Protein AF-A0A7W7Q8L4-F1 (afdb_monomer)

Sequence (111 aa):
MSELVVQERRLPGIGWRYDTRVGDDSEQLLVIVAEDRGPRHIMVFDGQSEEPSTSVRLSTGHAAGIAALLTGARLAVVPAVVDERPDEPPPAGIPVDTVDAGEQSVAGSRP

Solvent-accessible surface area (backbone atoms only — not comparable to full-atom values): 7281 Å² total; per-residue (Å²): 135,86,83,83,65,72,50,76,43,82,41,90,99,50,29,38,35,37,40,31,66,44,74,95,59,79,43,31,39,41,36,38,38,42,35,78,87,54,45,36,36,43,33,34,24,48,75,86,51,97,58,60,80,41,77,48,81,29,49,60,67,56,48,50,52,51,53,38,46,77,73,66,50,85,70,88,78,71,75,82,75,79,67,91,56,99,80,69,80,78,85,87,76,85,86,81,83,85,78,82,87,74,87,76,87,80,8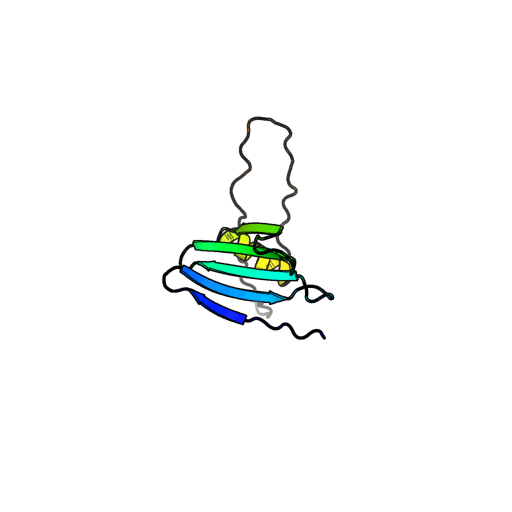8,85,85,83,133

pLDDT: mean 74.49, std 19.78, range [35.38, 97.38]

Mean predicted aligned error: 14.1 Å

Organism: NCBI:txid1768010

Structure (mmCIF, N/CA/C/O backbone):
data_AF-A0A7W7Q8L4-F1
#
_entry.id   AF-A0A7W7Q8L4-F1
#
loop_
_atom_site.group_PDB
_atom_site.id
_atom_site.type_symbol
_atom_site.label_atom_id
_atom_site.label_alt_id
_atom_site.label_comp_id
_atom_site.label_asym_id
_atom_site.label_entity_id
_atom_site.label_seq_id
_atom_site.pdbx_PDB_ins_code
_atom_site.Cartn_x
_atom_site.Cartn_y
_atom_site.Cartn_z
_atom_site.occupancy
_atom_site.B_iso_or_equiv
_atom_site.auth_seq_id
_atom_site.auth_comp_id
_atom_site.auth_asym_id
_atom_site.auth_atom_id
_atom_site.pdbx_PDB_model_num
ATOM 1 N N . MET A 1 1 ? 11.675 -18.840 8.377 1.00 48.06 1 MET A N 1
ATOM 2 C CA . MET A 1 1 ? 10.473 -18.426 7.630 1.00 48.06 1 MET A CA 1
ATOM 3 C C . MET A 1 1 ? 9.751 -17.476 8.558 1.00 48.06 1 MET A C 1
ATOM 5 O O . MET A 1 1 ? 9.240 -17.931 9.571 1.00 48.06 1 MET A O 1
ATOM 9 N N . SER A 1 2 ? 9.885 -16.175 8.334 1.00 60.00 2 SER A N 1
ATOM 10 C CA . SER A 1 2 ? 9.271 -15.170 9.202 1.00 60.00 2 SER A CA 1
ATOM 11 C C . SER A 1 2 ? 7.797 -15.085 8.823 1.00 60.00 2 SER A C 1
ATOM 13 O O . SER A 1 2 ? 7.480 -14.853 7.658 1.00 60.00 2 SER A O 1
ATOM 15 N N . GLU A 1 3 ? 6.903 -15.364 9.765 1.00 69.62 3 GLU A N 1
ATOM 16 C CA . GLU A 1 3 ? 5.465 -15.238 9.542 1.00 69.62 3 GLU A CA 1
ATOM 17 C C . GLU A 1 3 ? 5.105 -13.749 9.484 1.00 69.62 3 GLU A C 1
ATOM 19 O O . GLU A 1 3 ? 5.386 -12.996 10.417 1.00 69.62 3 GLU A O 1
ATOM 24 N N . LEU A 1 4 ? 4.531 -13.308 8.363 1.00 80.00 4 LEU A N 1
ATOM 25 C CA . LEU A 1 4 ? 4.074 -11.932 8.194 1.00 80.00 4 LEU A CA 1
ATOM 26 C C . LEU A 1 4 ? 2.665 -11.802 8.774 1.00 80.00 4 LEU A C 1
ATOM 28 O O . LEU A 1 4 ? 1.730 -12.427 8.277 1.00 80.00 4 LEU A O 1
ATOM 32 N N . VAL A 1 5 ? 2.505 -10.953 9.787 1.00 87.00 5 VAL A N 1
ATOM 33 C CA . VAL A 1 5 ? 1.193 -10.643 10.365 1.00 87.00 5 VAL A CA 1
ATOM 34 C C . VAL A 1 5 ? 0.706 -9.307 9.823 1.00 87.00 5 VAL A C 1
ATOM 36 O O . VAL A 1 5 ? 1.288 -8.264 10.117 1.00 87.00 5 VAL A O 1
ATOM 39 N N . VAL A 1 6 ? -0.398 -9.344 9.077 1.00 92.94 6 VAL A N 1
ATOM 40 C CA . VAL A 1 6 ? -1.065 -8.154 8.536 1.00 92.94 6 VAL A CA 1
ATOM 41 C C . VAL A 1 6 ? -2.393 -7.953 9.253 1.00 92.94 6 VAL A C 1
ATOM 43 O O . VAL A 1 6 ? -3.233 -8.851 9.285 1.00 92.94 6 VAL A O 1
ATOM 46 N N . GLN A 1 7 ? -2.598 -6.765 9.816 1.00 94.62 7 GLN A N 1
ATOM 47 C CA . GLN A 1 7 ? -3.891 -6.350 10.348 1.00 94.62 7 GLN A C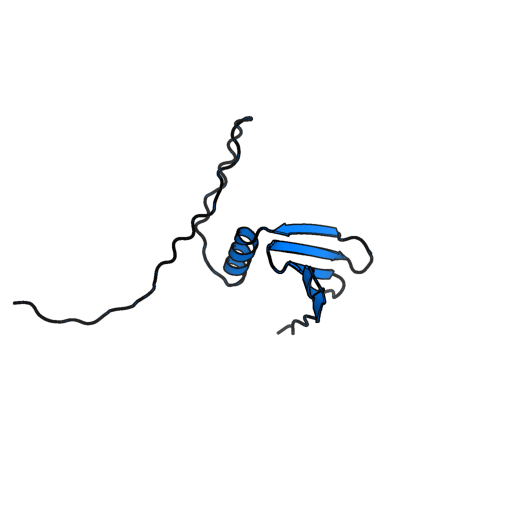A 1
ATOM 48 C C . GLN A 1 7 ? -4.647 -5.561 9.285 1.00 94.62 7 GLN A C 1
ATOM 50 O O . GLN A 1 7 ? -4.170 -4.536 8.806 1.00 94.62 7 GLN A O 1
ATOM 55 N N . GLU A 1 8 ? -5.838 -6.028 8.933 1.00 96.69 8 GLU A N 1
ATOM 56 C CA . GLU A 1 8 ? -6.705 -5.395 7.944 1.00 96.69 8 GLU A CA 1
ATOM 57 C C . GLU A 1 8 ? -7.876 -4.673 8.624 1.00 96.69 8 GLU A C 1
ATOM 59 O O . GLU A 1 8 ? -8.482 -5.172 9.576 1.00 96.69 8 GLU A O 1
ATOM 64 N N . ARG A 1 9 ? -8.224 -3.486 8.118 1.00 97.38 9 ARG A N 1
ATOM 65 C CA . ARG A 1 9 ? -9.373 -2.707 8.582 1.00 97.38 9 ARG A CA 1
ATOM 66 C C . ARG A 1 9 ? -10.060 -1.985 7.431 1.00 97.38 9 ARG A C 1
ATOM 68 O O . ARG A 1 9 ? -9.430 -1.242 6.681 1.00 97.38 9 ARG A O 1
ATOM 75 N N . ARG A 1 10 ? -11.387 -2.098 7.354 1.00 96.56 10 ARG A N 1
ATOM 76 C CA . ARG A 1 10 ? -12.198 -1.258 6.465 1.00 96.56 10 ARG A CA 1
ATOM 77 C C . ARG A 1 10 ? -12.271 0.174 7.003 1.00 96.56 10 ARG A C 1
ATOM 79 O O . ARG A 1 10 ? -12.621 0.381 8.162 1.00 96.56 10 ARG A O 1
ATOM 86 N N . LEU A 1 11 ? -12.002 1.159 6.150 1.00 95.06 11 LEU A N 1
ATOM 87 C CA . LEU A 1 11 ? -12.229 2.582 6.402 1.00 95.06 11 LEU A CA 1
ATOM 88 C C . LEU A 1 11 ? -13.481 3.037 5.627 1.00 95.06 11 LEU A C 1
ATOM 90 O O . LEU A 1 11 ? -13.408 3.180 4.401 1.00 95.06 11 LEU A O 1
ATOM 94 N N . PRO A 1 12 ? -14.637 3.231 6.293 1.00 92.06 12 PRO A N 1
ATOM 95 C CA . PRO A 1 12 ? -15.888 3.585 5.624 1.00 92.06 12 PRO A CA 1
ATOM 96 C C . PRO A 1 12 ? -15.754 4.843 4.760 1.00 92.06 12 PRO A C 1
ATOM 98 O O . PRO A 1 12 ? -15.288 5.877 5.228 1.00 92.06 12 PRO A O 1
ATOM 101 N N . GLY A 1 13 ? -16.158 4.743 3.491 1.00 90.94 13 GLY A N 1
ATOM 102 C CA . GLY A 1 13 ? -16.103 5.852 2.531 1.00 90.94 13 GLY A CA 1
ATOM 103 C C . GLY A 1 13 ? -14.710 6.188 1.988 1.00 90.94 13 GLY A C 1
ATOM 104 O O . GLY A 1 13 ? -14.610 7.064 1.135 1.00 90.94 13 GLY A O 1
ATOM 105 N N . ILE A 1 14 ? -13.656 5.503 2.446 1.00 92.06 14 ILE A N 1
ATOM 106 C CA . ILE A 1 14 ? -12.275 5.730 2.000 1.00 92.06 14 ILE A CA 1
ATOM 107 C C . ILE A 1 14 ? -11.763 4.504 1.253 1.00 92.06 14 ILE A C 1
ATOM 109 O O . ILE A 1 14 ? -11.393 4.600 0.087 1.00 92.06 14 ILE A O 1
ATOM 113 N N . GLY A 1 15 ? -11.720 3.349 1.915 1.00 94.00 15 GLY A N 1
ATOM 114 C CA . GLY A 1 15 ? -10.963 2.213 1.403 1.00 94.00 15 GLY A CA 1
ATOM 115 C C . GLY A 1 15 ? -10.615 1.180 2.463 1.00 94.00 15 GLY A C 1
ATOM 116 O O . GLY A 1 15 ? -11.353 0.986 3.432 1.00 94.00 15 GLY A O 1
ATOM 117 N N . TRP A 1 16 ? -9.474 0.535 2.290 1.00 96.50 16 TRP A N 1
ATOM 118 C CA . TRP A 1 16 ? -8.920 -0.435 3.229 1.00 96.50 16 TRP A CA 1
ATOM 119 C C . TRP A 1 16 ? -7.615 0.074 3.817 1.00 96.50 16 TRP A C 1
ATOM 121 O O . TRP A 1 16 ? -6.855 0.761 3.138 1.00 96.50 16 TRP A O 1
ATOM 131 N N . ARG A 1 17 ? -7.360 -0.273 5.075 1.00 96.69 17 ARG A N 1
ATOM 132 C CA . ARG A 1 17 ? -6.100 -0.038 5.770 1.00 96.69 17 ARG A CA 1
ATOM 133 C C . ARG A 1 17 ? -5.473 -1.376 6.126 1.00 96.69 17 ARG A C 1
ATOM 135 O O . ARG A 1 17 ? -6.153 -2.237 6.677 1.00 96.69 17 ARG A O 1
ATOM 142 N N . TYR A 1 18 ? -4.185 -1.496 5.851 1.00 95.69 18 TYR A N 1
ATOM 143 C CA . TYR A 1 18 ? -3.367 -2.645 6.199 1.00 95.69 18 TYR A CA 1
ATOM 144 C C . TYR A 1 18 ? -2.191 -2.163 7.031 1.00 95.69 18 TYR A C 1
ATOM 146 O O . TYR A 1 18 ? -1.482 -1.249 6.614 1.00 95.69 18 TYR A O 1
ATOM 154 N N . ASP A 1 19 ? -1.995 -2.777 8.187 1.00 94.19 19 ASP A N 1
ATOM 155 C CA . ASP A 1 19 ? -0.908 -2.480 9.106 1.00 94.19 19 ASP A CA 1
ATOM 156 C C . ASP A 1 19 ? -0.035 -3.734 9.238 1.00 94.19 19 ASP A C 1
ATOM 158 O O . ASP A 1 19 ? -0.540 -4.819 9.537 1.00 94.19 19 ASP A O 1
ATOM 162 N N . THR A 1 20 ? 1.271 -3.610 9.012 1.00 92.31 20 THR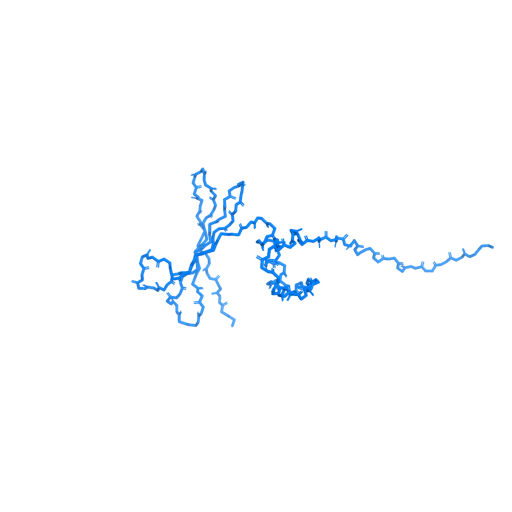 A N 1
ATOM 163 C CA . THR A 1 20 ? 2.218 -4.718 9.185 1.00 92.31 20 THR A CA 1
ATOM 164 C C . THR A 1 20 ? 3.541 -4.226 9.733 1.00 92.31 20 THR A C 1
ATOM 166 O O . THR A 1 20 ? 4.014 -3.148 9.377 1.00 92.31 20 THR A O 1
ATOM 169 N N . ARG A 1 21 ? 4.170 -5.034 10.584 1.00 90.69 21 ARG A N 1
ATOM 170 C CA . ARG A 1 21 ? 5.545 -4.775 11.014 1.00 90.69 21 ARG A CA 1
ATOM 171 C C . ARG A 1 21 ? 6.520 -5.305 9.973 1.00 90.69 21 ARG A C 1
ATOM 173 O O . ARG A 1 21 ? 6.270 -6.357 9.384 1.00 90.69 21 ARG A O 1
ATOM 180 N N . VAL A 1 22 ? 7.590 -4.560 9.728 1.00 84.94 22 VAL A N 1
ATOM 181 C CA . VAL A 1 22 ? 8.634 -4.900 8.753 1.00 84.94 22 VAL A CA 1
ATOM 182 C C . VAL A 1 22 ? 10.015 -4.774 9.390 1.00 84.94 22 VAL A C 1
ATOM 184 O O . VAL A 1 22 ? 10.203 -3.977 10.301 1.00 84.94 22 VAL A O 1
ATOM 187 N N . GLY A 1 23 ? 10.977 -5.553 8.893 1.00 76.25 23 GLY A N 1
ATOM 188 C CA . GLY A 1 23 ? 12.327 -5.624 9.457 1.00 76.25 23 GLY A CA 1
ATOM 189 C C . GLY A 1 23 ? 12.463 -6.642 10.592 1.00 76.25 23 GLY A C 1
ATOM 190 O O . GLY A 1 23 ? 11.472 -7.154 11.112 1.00 76.25 23 GLY A O 1
ATOM 191 N N . ASP A 1 24 ? 13.714 -6.963 10.927 1.00 71.94 24 ASP A N 1
ATOM 192 C CA . ASP A 1 24 ? 14.045 -7.910 12.000 1.00 71.94 24 ASP A CA 1
ATOM 193 C C . ASP A 1 24 ? 13.794 -7.303 13.394 1.00 71.94 24 ASP A C 1
ATOM 195 O O . ASP A 1 24 ? 13.404 -8.019 14.316 1.00 71.94 24 ASP A O 1
ATOM 199 N N . ASP A 1 25 ? 13.930 -5.977 13.523 1.00 66.75 25 ASP A N 1
ATOM 200 C CA . ASP A 1 25 ? 13.472 -5.211 14.682 1.00 66.75 25 ASP A CA 1
ATOM 201 C C . ASP A 1 25 ? 12.028 -4.751 14.437 1.00 66.75 25 ASP A C 1
ATOM 203 O O . ASP A 1 25 ? 11.752 -3.957 13.537 1.00 66.75 25 ASP A O 1
ATOM 207 N N . SER A 1 26 ? 11.092 -5.236 15.256 1.00 66.38 26 SER A N 1
ATOM 208 C CA . SER A 1 26 ? 9.632 -5.040 15.161 1.00 66.38 26 SER A CA 1
ATOM 209 C C . SER A 1 26 ? 9.128 -3.593 15.326 1.00 66.38 26 SER A C 1
ATOM 211 O O . SER A 1 26 ? 7.937 -3.369 15.563 1.00 66.38 26 SER A O 1
ATOM 213 N N . GLU A 1 27 ? 10.022 -2.618 15.230 1.00 81.12 27 GLU A N 1
ATOM 214 C CA . GLU A 1 27 ? 9.769 -1.203 15.475 1.00 81.12 27 GLU A CA 1
ATOM 215 C C . GLU A 1 27 ? 9.254 -0.476 14.231 1.00 81.12 27 GLU A C 1
ATOM 217 O O . GLU A 1 27 ? 8.606 0.556 14.368 1.00 81.12 27 GLU A O 1
ATOM 222 N N . GLN A 1 28 ? 9.496 -0.981 13.016 1.00 87.94 28 GLN A N 1
ATOM 223 C CA . GLN A 1 28 ? 8.983 -0.326 11.810 1.00 87.94 28 GLN A CA 1
ATOM 224 C C . GLN A 1 28 ? 7.574 -0.814 11.483 1.00 87.94 28 GLN A C 1
ATOM 226 O O . GLN A 1 28 ? 7.342 -2.003 11.245 1.00 87.94 28 GLN A O 1
ATOM 231 N N . LEU A 1 29 ? 6.629 0.122 11.433 1.00 90.75 29 LEU A N 1
ATOM 232 C CA . LEU A 1 29 ? 5.246 -0.129 11.051 1.00 90.75 29 LEU A CA 1
ATOM 233 C C . LEU A 1 29 ? 4.998 0.403 9.637 1.00 90.75 29 LEU A C 1
ATOM 235 O O . LEU A 1 29 ? 5.050 1.606 9.383 1.00 90.75 29 LEU A O 1
ATOM 239 N N . LEU A 1 30 ? 4.682 -0.505 8.721 1.00 92.31 30 LEU A N 1
ATOM 240 C CA . LEU A 1 30 ? 4.212 -0.191 7.381 1.00 92.31 30 LEU A CA 1
ATOM 241 C C . LEU A 1 30 ? 2.684 -0.112 7.391 1.00 92.31 30 LEU A C 1
ATOM 243 O O . LEU A 1 30 ? 2.003 -1.085 7.719 1.00 92.31 30 LEU A O 1
ATOM 247 N N . VAL A 1 31 ? 2.157 1.039 6.987 1.00 94.00 31 VAL A N 1
ATOM 248 C CA . VAL A 1 31 ? 0.723 1.294 6.847 1.00 94.00 31 VAL A CA 1
ATOM 249 C C . VAL A 1 31 ? 0.400 1.536 5.381 1.00 94.00 31 VAL A C 1
ATOM 251 O O . VAL A 1 31 ? 0.957 2.431 4.747 1.00 94.00 31 VAL A O 1
ATOM 254 N N . ILE A 1 32 ? -0.541 0.769 4.842 1.00 94.06 32 ILE A N 1
ATOM 255 C CA . ILE A 1 32 ? -1.037 0.930 3.475 1.00 94.06 32 ILE A CA 1
ATOM 256 C C . ILE A 1 32 ? -2.515 1.291 3.531 1.00 94.06 32 ILE A C 1
ATOM 258 O O . ILE A 1 32 ? -3.317 0.540 4.079 1.00 94.06 32 ILE A O 1
ATOM 262 N N . VAL A 1 33 ? -2.890 2.414 2.921 1.00 95.38 33 VAL A N 1
ATOM 263 C CA . VAL A 1 33 ? -4.290 2.797 2.706 1.00 95.38 33 VAL A CA 1
ATOM 264 C C . VAL A 1 33 ? -4.617 2.675 1.224 1.00 95.38 33 VAL A C 1
ATOM 266 O O . VAL A 1 33 ? -4.092 3.421 0.401 1.00 95.38 33 VAL A O 1
ATOM 269 N N . ALA A 1 34 ? -5.485 1.732 0.873 1.00 93.06 34 ALA A N 1
ATOM 270 C CA . ALA A 1 34 ? -5.966 1.527 -0.487 1.00 93.06 34 ALA A CA 1
ATOM 271 C C . ALA A 1 34 ? -7.355 2.150 -0.645 1.00 93.06 34 ALA A C 1
ATOM 273 O O . ALA A 1 34 ? -8.331 1.585 -0.154 1.00 93.06 34 ALA A O 1
ATOM 274 N N . GLU A 1 35 ? -7.445 3.305 -1.311 1.00 92.38 35 GLU A N 1
ATOM 275 C CA . GLU A 1 35 ? -8.726 3.973 -1.560 1.00 92.38 35 GLU A CA 1
ATOM 276 C C . GLU A 1 35 ? -9.593 3.177 -2.559 1.00 92.38 35 GLU A C 1
ATOM 278 O O . GLU A 1 35 ? -9.084 2.664 -3.558 1.00 92.38 35 GLU A O 1
ATOM 283 N N . ASP A 1 36 ? -10.913 3.123 -2.342 1.00 87.00 36 ASP A N 1
ATOM 284 C CA . ASP A 1 36 ? -11.850 2.303 -3.139 1.00 87.00 36 ASP A CA 1
ATOM 285 C C . ASP A 1 36 ? -11.847 2.651 -4.637 1.00 87.00 36 ASP A C 1
ATOM 287 O O . ASP A 1 36 ? -12.111 1.804 -5.492 1.00 87.00 36 ASP A O 1
ATOM 291 N N . ARG A 1 37 ? -11.589 3.919 -4.969 1.00 81.69 37 ARG A N 1
ATOM 292 C CA . ARG A 1 37 ? -11.607 4.433 -6.346 1.00 81.69 37 ARG A CA 1
ATOM 293 C C . ARG A 1 37 ? -10.423 5.342 -6.624 1.00 81.69 37 ARG A C 1
ATOM 295 O O . ARG A 1 37 ? -10.589 6.418 -7.196 1.00 81.69 37 ARG A O 1
ATOM 302 N N . G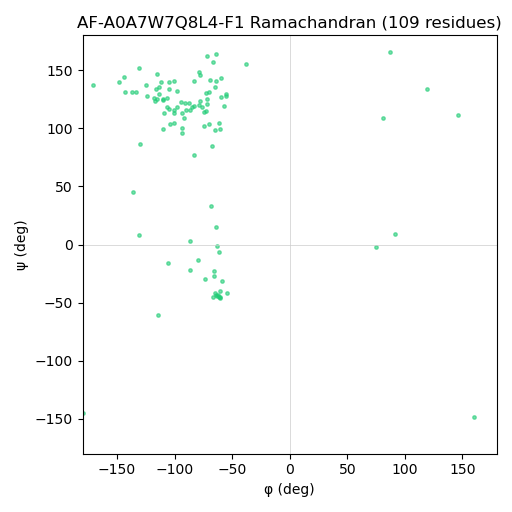LY A 1 38 ? -9.226 4.935 -6.214 1.00 84.94 38 GLY A N 1
ATOM 303 C CA . GLY A 1 38 ? -8.104 5.832 -6.407 1.00 84.94 38 GLY A CA 1
ATOM 304 C C . GLY A 1 38 ? -6.742 5.344 -5.930 1.00 84.94 38 GLY A C 1
ATOM 305 O O . GLY A 1 38 ? -6.375 4.178 -6.125 1.00 84.94 38 GLY A O 1
ATOM 306 N N . PRO A 1 39 ? -5.931 6.279 -5.423 1.00 87.44 39 PRO A N 1
ATOM 307 C CA . PRO A 1 39 ? -4.541 6.029 -5.111 1.00 87.44 39 PRO A CA 1
ATOM 308 C C . PRO A 1 39 ? -4.375 5.139 -3.882 1.00 87.44 39 PRO A C 1
ATOM 310 O O . PRO A 1 39 ? -5.277 4.957 -3.065 1.00 87.44 39 PRO A O 1
ATOM 313 N N . ARG A 1 40 ? -3.176 4.577 -3.766 1.00 90.94 40 ARG A N 1
ATOM 314 C CA . ARG A 1 40 ? -2.726 3.863 -2.575 1.00 90.94 40 ARG A CA 1
ATOM 315 C C . ARG A 1 40 ? -1.752 4.768 -1.845 1.00 90.94 40 ARG A C 1
ATOM 317 O O . ARG A 1 40 ? -0.878 5.352 -2.477 1.00 90.94 40 ARG A O 1
ATOM 324 N N . HIS A 1 41 ? -1.896 4.899 -0.540 1.00 93.69 41 HIS A N 1
ATOM 325 C CA . HIS A 1 41 ? -0.965 5.654 0.287 1.00 93.69 41 HIS A CA 1
ATOM 326 C C . HIS A 1 41 ? -0.148 4.652 1.073 1.00 93.69 41 HIS A C 1
ATOM 328 O O . HIS A 1 41 ? -0.714 3.783 1.732 1.00 93.69 41 HIS A O 1
ATOM 334 N N . ILE A 1 42 ? 1.167 4.757 0.970 1.00 92.75 42 ILE A N 1
ATOM 335 C CA . ILE A 1 42 ? 2.108 3.954 1.737 1.00 92.75 42 ILE A CA 1
ATOM 336 C C . ILE A 1 42 ? 2.766 4.887 2.734 1.00 92.75 42 ILE A C 1
ATOM 338 O O . ILE A 1 42 ? 3.332 5.903 2.342 1.00 92.75 42 ILE A O 1
ATOM 342 N N . MET A 1 43 ? 2.686 4.537 4.007 1.00 93.56 43 MET A N 1
ATOM 343 C CA . MET A 1 43 ? 3.311 5.267 5.095 1.00 93.56 43 MET A CA 1
ATOM 344 C C . MET A 1 43 ? 4.192 4.313 5.889 1.00 93.56 43 MET A C 1
ATOM 346 O O . MET A 1 43 ? 3.795 3.182 6.166 1.00 93.56 43 MET A O 1
ATOM 350 N N . VAL A 1 44 ? 5.377 4.776 6.259 1.00 91.50 44 VAL A N 1
ATOM 351 C CA . VAL A 1 44 ? 6.292 4.065 7.148 1.00 91.50 44 VAL A CA 1
ATOM 352 C C . VAL A 1 44 ? 6.396 4.875 8.425 1.00 91.50 44 VAL A C 1
ATOM 354 O O . VAL A 1 44 ? 6.631 6.079 8.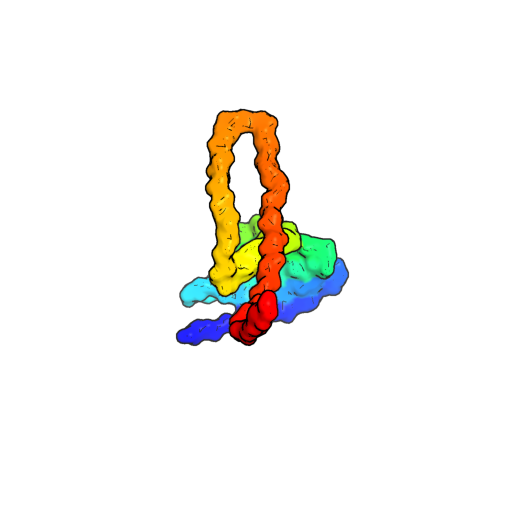369 1.00 91.50 44 VAL A O 1
ATOM 357 N N . PHE A 1 45 ? 6.203 4.215 9.556 1.00 91.62 45 PHE A N 1
ATOM 358 C CA . PHE A 1 45 ? 6.391 4.781 10.881 1.00 91.62 45 PHE A CA 1
ATOM 359 C C . PHE A 1 45 ? 7.562 4.066 11.538 1.00 91.62 45 PHE A C 1
ATOM 361 O O . PHE A 1 45 ? 7.662 2.837 11.477 1.00 91.62 45 PHE A O 1
ATOM 368 N N . ASP A 1 46 ? 8.436 4.836 12.171 1.00 86.44 46 ASP A N 1
ATOM 369 C CA . ASP A 1 46 ? 9.263 4.291 13.235 1.00 86.44 46 ASP A CA 1
ATOM 370 C C . ASP A 1 46 ? 8.406 4.192 14.508 1.00 86.44 46 ASP A C 1
ATOM 372 O O . ASP A 1 46 ? 7.487 4.979 14.723 1.00 86.44 46 ASP A O 1
ATOM 376 N N . GLY A 1 47 ? 8.643 3.177 15.338 1.00 73.81 47 GLY A N 1
ATOM 377 C CA . GLY A 1 47 ? 7.779 2.836 16.476 1.00 73.81 47 GLY A CA 1
ATOM 378 C C . GLY A 1 47 ? 7.682 3.905 17.569 1.00 73.81 47 GLY A C 1
ATOM 379 O O . GLY A 1 47 ? 6.967 3.710 18.548 1.00 73.81 47 GLY A O 1
ATOM 380 N N . GLN A 1 48 ? 8.398 5.019 17.417 1.00 76.75 48 GLN A N 1
ATOM 381 C CA . GLN A 1 48 ? 8.494 6.099 18.391 1.00 76.75 48 GLN A CA 1
ATOM 382 C C . GLN A 1 48 ? 7.695 7.346 17.977 1.00 76.75 48 GLN A C 1
ATOM 384 O O . GLN A 1 48 ? 7.441 8.199 18.827 1.00 76.75 48 GLN A O 1
ATOM 389 N N . SER A 1 49 ? 7.288 7.463 16.707 1.00 80.38 49 SER A N 1
ATOM 390 C CA . SER A 1 49 ? 6.640 8.658 16.157 1.00 80.38 49 SER A CA 1
ATOM 391 C C . SER A 1 49 ? 5.169 8.430 15.790 1.00 80.38 49 SER A C 1
ATOM 393 O O . SER A 1 49 ? 4.797 7.416 15.199 1.00 80.38 49 SER A O 1
ATOM 395 N N . GLU A 1 50 ? 4.321 9.420 16.086 1.00 82.75 50 GLU A N 1
ATOM 396 C CA . GLU A 1 50 ? 2.946 9.491 15.566 1.00 82.75 50 GLU A CA 1
ATOM 397 C C . GLU A 1 50 ? 2.890 10.017 14.120 1.00 82.75 50 GLU A C 1
ATOM 399 O O . GLU A 1 50 ? 1.863 9.893 13.450 1.00 82.75 50 GLU A O 1
ATOM 404 N N . GLU A 1 51 ? 3.992 10.582 13.623 1.00 88.19 51 GLU A N 1
ATOM 405 C CA . GLU A 1 51 ? 4.149 11.036 12.242 1.00 88.19 51 GLU A CA 1
ATOM 406 C C . GLU A 1 51 ? 4.942 10.015 11.416 1.00 88.19 51 GLU A C 1
ATOM 408 O O . GLU A 1 51 ? 5.924 9.451 11.911 1.00 88.19 51 GLU A O 1
ATOM 413 N N . PRO A 1 52 ? 4.564 9.779 10.147 1.00 90.88 52 PRO A N 1
ATOM 414 C CA . PRO A 1 52 ? 5.279 8.840 9.303 1.00 90.88 52 PRO A CA 1
ATOM 415 C C . PRO A 1 52 ? 6.655 9.393 8.923 1.00 90.88 52 PRO A C 1
ATOM 417 O O . PRO A 1 52 ? 6.770 10.500 8.398 1.00 90.88 52 PRO A O 1
ATOM 420 N N . SER A 1 53 ? 7.692 8.576 9.089 1.00 90.38 53 SER A N 1
ATOM 421 C CA . SER A 1 53 ? 9.044 8.873 8.609 1.00 90.38 53 SER A CA 1
ATOM 422 C C . SER A 1 53 ? 9.118 8.913 7.079 1.00 90.38 53 SER A C 1
ATOM 424 O O . SER A 1 53 ? 10.007 9.537 6.500 1.00 90.38 53 SER A O 1
ATOM 426 N N . THR A 1 54 ? 8.178 8.264 6.387 1.00 89.88 54 THR A N 1
ATOM 427 C CA . THR A 1 54 ? 8.000 8.367 4.933 1.00 89.88 54 THR A CA 1
ATOM 428 C C . THR A 1 54 ? 6.535 8.204 4.561 1.00 89.88 54 THR A C 1
ATOM 430 O O . THR A 1 54 ? 5.848 7.339 5.096 1.00 89.88 54 THR A O 1
ATOM 433 N N . SER A 1 55 ? 6.066 8.996 3.595 1.00 92.81 55 SER A N 1
ATOM 434 C CA . SER A 1 55 ? 4.735 8.862 3.002 1.00 92.81 55 SER A CA 1
ATOM 435 C C . SER A 1 55 ? 4.805 9.022 1.487 1.00 92.81 55 SER A C 1
ATOM 437 O O . SER A 1 55 ? 5.409 9.966 0.978 1.00 92.81 55 SER A O 1
ATOM 439 N N . VAL A 1 56 ? 4.188 8.094 0.757 1.00 93.56 56 VAL A N 1
ATOM 440 C CA . VAL A 1 56 ? 4.119 8.104 -0.705 1.00 93.56 56 VAL A CA 1
ATOM 441 C C . VAL A 1 56 ? 2.693 7.824 -1.153 1.00 93.56 56 VAL A C 1
ATOM 443 O O . VAL A 1 56 ? 2.070 6.846 -0.741 1.00 93.56 56 VAL A O 1
ATOM 446 N N . ARG A 1 57 ? 2.194 8.654 -2.072 1.00 93.62 57 ARG A N 1
ATOM 447 C CA . ARG A 1 57 ? 0.912 8.444 -2.744 1.00 93.62 57 ARG A CA 1
ATOM 448 C C . ARG A 1 57 ? 1.143 7.855 -4.132 1.00 93.62 57 ARG A C 1
ATOM 450 O O . ARG A 1 57 ? 1.682 8.507 -5.021 1.00 93.62 57 ARG A O 1
ATOM 457 N N . LEU A 1 58 ? 0.712 6.618 -4.323 1.00 91.62 58 LEU A N 1
ATOM 458 C CA . LEU A 1 58 ? 0.835 5.876 -5.568 1.00 91.62 58 LEU A CA 1
ATOM 459 C C . LEU A 1 58 ? -0.458 5.957 -6.373 1.00 91.62 58 LEU A C 1
ATOM 461 O O . LEU A 1 58 ? -1.545 5.681 -5.863 1.00 91.62 58 LEU A O 1
ATOM 465 N N . SER A 1 59 ? -0.334 6.263 -7.663 1.00 89.50 59 SER A N 1
ATOM 466 C CA . SER A 1 59 ? -1.415 6.027 -8.619 1.00 89.50 59 SER A CA 1
ATOM 467 C C . SER A 1 59 ? -1.695 4.523 -8.746 1.00 89.50 59 SER A C 1
ATOM 469 O O . SER A 1 59 ? -0.864 3.685 -8.382 1.00 89.50 59 SER A O 1
ATOM 471 N N . THR A 1 60 ? -2.848 4.161 -9.314 1.00 83.88 60 THR A N 1
ATOM 472 C CA . THR A 1 60 ? -3.177 2.756 -9.605 1.00 83.88 60 THR A CA 1
ATOM 473 C C . THR A 1 60 ? -2.096 2.071 -10.446 1.00 83.88 60 THR A C 1
ATOM 475 O O . THR A 1 60 ? -1.722 0.942 -10.139 1.00 83.88 60 THR A O 1
ATOM 478 N N . GLY A 1 61 ? -1.560 2.761 -11.460 1.00 85.50 61 GLY A N 1
ATOM 479 C CA . GLY A 1 61 ? -0.510 2.224 -12.331 1.00 85.50 61 GLY A CA 1
ATOM 480 C C . GLY A 1 61 ? 0.813 1.992 -11.599 1.00 85.50 61 GLY A C 1
ATOM 481 O O . GLY A 1 61 ? 1.391 0.917 -11.721 1.00 85.50 61 GLY A O 1
ATOM 482 N N . HIS A 1 62 ? 1.261 2.947 -10.773 1.00 89.19 62 HIS A N 1
ATOM 483 C CA . HIS A 1 62 ? 2.487 2.778 -9.983 1.00 89.19 62 HIS A CA 1
ATOM 484 C C . HIS A 1 62 ? 2.357 1.650 -8.956 1.00 89.19 62 HIS A C 1
ATOM 486 O O . HIS A 1 62 ? 3.275 0.848 -8.812 1.00 89.19 62 HIS A O 1
ATOM 492 N N . ALA A 1 63 ? 1.209 1.548 -8.280 1.00 87.31 63 ALA A N 1
ATOM 493 C CA . ALA A 1 63 ? 0.959 0.469 -7.328 1.00 87.31 63 ALA A CA 1
ATOM 494 C C . ALA A 1 63 ? 0.982 -0.910 -8.009 1.00 87.31 63 ALA A C 1
ATOM 496 O O . ALA A 1 63 ? 1.603 -1.835 -7.491 1.00 87.31 63 ALA A O 1
ATOM 497 N N . ALA A 1 64 ? 0.359 -1.038 -9.186 1.00 85.44 64 ALA A N 1
ATOM 498 C CA . ALA A 1 64 ? 0.382 -2.274 -9.966 1.00 85.44 64 ALA A CA 1
ATOM 499 C C . ALA A 1 64 ? 1.799 -2.630 -10.446 1.00 85.44 64 ALA A C 1
ATOM 501 O O . ALA A 1 64 ? 2.219 -3.776 -10.306 1.00 85.44 64 ALA A O 1
ATOM 502 N N . GLY A 1 65 ? 2.559 -1.649 -10.944 1.00 87.81 65 GLY A N 1
ATOM 503 C CA . GLY A 1 65 ? 3.951 -1.844 -11.355 1.00 87.81 65 GLY A CA 1
ATOM 504 C C . GLY A 1 65 ? 4.845 -2.310 -10.202 1.00 87.81 65 GLY A C 1
ATOM 505 O O . GLY A 1 65 ? 5.579 -3.281 -10.352 1.00 87.81 65 GLY A O 1
ATOM 506 N N . ILE A 1 66 ? 4.736 -1.685 -9.025 1.00 88.31 66 ILE A N 1
ATOM 507 C CA . ILE A 1 66 ? 5.483 -2.099 -7.827 1.00 88.31 66 ILE A CA 1
ATOM 508 C C . ILE A 1 66 ? 5.085 -3.516 -7.394 1.00 88.31 66 ILE A C 1
ATOM 510 O O . ILE A 1 66 ? 5.963 -4.329 -7.120 1.00 88.31 66 ILE A O 1
ATOM 514 N N . ALA A 1 67 ? 3.791 -3.849 -7.375 1.00 85.25 67 ALA A N 1
ATOM 515 C CA . ALA A 1 67 ? 3.337 -5.201 -7.046 1.00 85.25 67 ALA A CA 1
ATOM 516 C C . ALA A 1 67 ? 3.890 -6.252 -8.027 1.00 85.25 67 ALA A C 1
ATOM 518 O O . ALA A 1 67 ? 4.323 -7.328 -7.609 1.00 85.25 67 ALA A O 1
ATOM 519 N N . ALA A 1 68 ? 3.943 -5.928 -9.321 1.00 85.88 68 ALA A N 1
ATOM 520 C CA . ALA A 1 68 ? 4.567 -6.781 -10.325 1.00 85.88 68 ALA A CA 1
ATOM 521 C C . ALA A 1 68 ? 6.069 -6.981 -10.039 1.00 85.88 68 ALA A C 1
ATOM 523 O O . ALA A 1 68 ? 6.547 -8.112 -10.035 1.00 85.88 68 ALA A O 1
ATOM 524 N N . LEU A 1 69 ? 6.808 -5.914 -9.714 1.00 86.44 69 LEU A N 1
ATOM 525 C CA . LEU A 1 69 ? 8.228 -6.017 -9.352 1.00 86.44 69 LEU A CA 1
ATOM 526 C C . LEU A 1 69 ? 8.446 -6.889 -8.106 1.00 86.44 69 LEU A C 1
ATOM 528 O O . LEU A 1 69 ? 9.314 -7.759 -8.112 1.00 86.44 69 LEU A O 1
ATOM 532 N N . LEU A 1 70 ? 7.636 -6.699 -7.059 1.00 86.00 70 LEU A N 1
ATOM 533 C CA . LEU A 1 70 ? 7.727 -7.466 -5.809 1.00 86.00 70 LEU A CA 1
ATOM 534 C C . LEU A 1 70 ? 7.391 -8.953 -5.994 1.00 86.00 70 LEU A C 1
ATOM 536 O O . LEU A 1 70 ? 7.904 -9.792 -5.260 1.00 86.00 70 LEU A O 1
ATOM 540 N N . THR A 1 71 ? 6.565 -9.287 -6.987 1.00 87.06 71 THR A N 1
ATOM 541 C CA . THR A 1 71 ? 6.253 -10.678 -7.364 1.00 87.06 71 THR A CA 1
ATOM 542 C C . THR A 1 71 ? 7.264 -11.275 -8.351 1.00 87.06 71 THR A C 1
ATOM 544 O O . THR A 1 71 ? 7.129 -12.431 -8.746 1.00 87.06 71 THR A O 1
ATOM 547 N N . GLY A 1 72 ? 8.314 -10.525 -8.713 1.00 85.19 72 GLY A N 1
ATOM 548 C CA . GLY A 1 72 ? 9.419 -10.990 -9.552 1.00 85.19 72 GLY A CA 1
ATOM 549 C C . GLY A 1 72 ? 9.238 -10.742 -11.051 1.00 85.19 72 GLY A C 1
ATOM 550 O O . GLY A 1 72 ? 10.038 -11.241 -11.848 1.00 85.19 72 GLY A O 1
ATOM 551 N N . ALA A 1 73 ? 8.223 -9.975 -11.461 1.00 82.81 73 ALA A N 1
ATOM 552 C CA . ALA A 1 73 ? 8.054 -9.601 -12.859 1.00 82.81 73 ALA A CA 1
ATOM 553 C C . ALA A 1 73 ? 9.220 -8.719 -13.327 1.00 82.81 73 ALA A C 1
ATOM 555 O O . ALA A 1 73 ? 9.627 -7.767 -12.658 1.00 82.81 73 ALA A O 1
ATOM 556 N N . ARG A 1 74 ? 9.740 -9.011 -14.521 1.00 76.50 74 ARG A N 1
ATOM 557 C CA . ARG A 1 74 ? 10.749 -8.180 -15.182 1.00 76.50 74 ARG A CA 1
ATOM 558 C C . 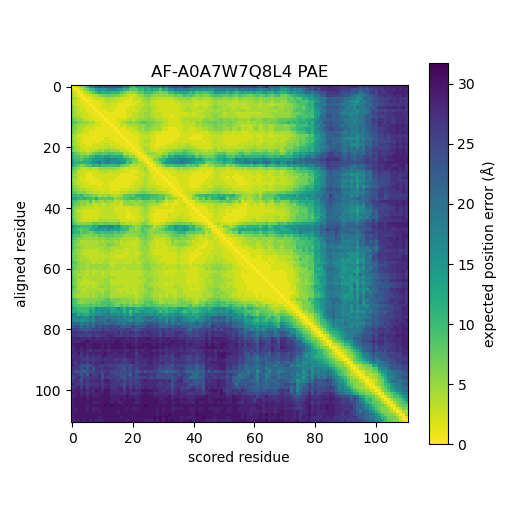ARG A 1 74 ? 10.041 -7.202 -16.104 1.00 76.50 74 ARG A C 1
ATOM 560 O O . ARG A 1 74 ? 9.626 -7.568 -17.197 1.00 76.50 74 ARG A O 1
ATOM 567 N N . LEU A 1 75 ? 9.885 -5.969 -15.641 1.00 68.88 75 LEU A N 1
ATOM 568 C CA . LEU A 1 75 ? 9.385 -4.878 -16.471 1.00 68.88 75 LEU A CA 1
ATOM 569 C C . LEU A 1 75 ? 10.520 -4.364 -17.362 1.00 68.88 75 LEU A C 1
ATOM 571 O O . LEU A 1 75 ? 11.688 -4.394 -16.964 1.00 68.88 75 LEU A O 1
ATOM 575 N N . ALA A 1 76 ? 10.185 -3.887 -18.561 1.00 69.19 76 ALA A N 1
ATOM 576 C CA . ALA A 1 76 ? 11.144 -3.189 -19.403 1.00 69.19 76 ALA A CA 1
ATOM 577 C C . ALA A 1 76 ? 11.618 -1.931 -18.661 1.00 69.19 76 ALA A C 1
ATOM 579 O O . ALA A 1 76 ? 10.878 -0.958 -18.521 1.00 69.19 76 ALA A O 1
ATOM 580 N N . VAL A 1 77 ? 12.842 -1.973 -18.134 1.00 60.97 77 VAL A N 1
ATOM 581 C CA . VAL A 1 77 ? 13.468 -0.807 -17.515 1.00 60.97 77 VAL A CA 1
ATOM 582 C C . VAL A 1 77 ? 13.887 0.108 -18.651 1.00 60.97 77 VAL A C 1
ATOM 584 O O . VAL A 1 77 ? 14.889 -0.141 -19.319 1.00 60.97 77 VAL A O 1
ATOM 587 N N . VAL A 1 78 ? 13.106 1.157 -18.890 1.00 65.62 78 VAL A N 1
ATOM 588 C CA . VAL A 1 78 ? 13.586 2.280 -19.689 1.00 65.62 78 VAL A CA 1
ATOM 589 C C . VAL A 1 78 ? 14.555 3.032 -18.779 1.00 65.62 78 VAL A C 1
ATOM 591 O O . VAL A 1 78 ? 14.118 3.522 -17.734 1.00 65.62 78 VAL A O 1
ATOM 594 N N . PRO A 1 79 ? 15.866 3.071 -19.083 1.00 51.03 79 PRO A N 1
ATOM 595 C CA . PRO A 1 79 ? 16.782 3.877 -18.295 1.00 51.03 79 PRO A CA 1
ATOM 596 C C . PRO A 1 79 ? 16.246 5.305 -18.291 1.00 51.03 79 PRO A C 1
ATOM 598 O O . PRO A 1 79 ? 15.912 5.843 -19.349 1.00 51.03 79 PRO A O 1
ATOM 601 N N . ALA A 1 80 ? 16.127 5.897 -17.102 1.00 53.28 80 ALA A N 1
ATOM 602 C CA . ALA A 1 80 ? 15.842 7.314 -16.992 1.00 53.28 80 ALA A CA 1
ATOM 603 C C . ALA A 1 80 ? 17.003 8.037 -17.674 1.00 53.28 80 ALA A C 1
ATOM 605 O O . ALA A 1 80 ? 18.091 8.157 -17.111 1.00 53.28 80 ALA A O 1
ATOM 606 N N . VAL A 1 81 ? 16.801 8.456 -18.922 1.00 51.69 81 VAL A N 1
ATOM 607 C CA . VAL A 1 81 ? 17.642 9.480 -19.519 1.00 51.69 81 VAL A CA 1
ATOM 608 C C . VAL A 1 81 ? 17.340 10.704 -18.673 1.00 51.69 81 VAL A C 1
ATOM 610 O O . VAL A 1 81 ? 16.282 11.314 -18.809 1.00 51.69 81 VAL A O 1
ATOM 613 N N . VAL A 1 82 ? 18.212 10.985 -17.706 1.00 46.44 82 VAL A N 1
ATOM 614 C CA . VAL A 1 82 ? 18.238 12.282 -17.041 1.00 46.44 82 VAL A CA 1
ATOM 615 C C . VAL A 1 82 ? 18.699 13.238 -18.125 1.00 46.44 82 VAL A C 1
ATOM 617 O O . VAL A 1 82 ? 19.891 13.442 -18.336 1.00 46.44 82 VAL A O 1
ATOM 620 N N . ASP A 1 83 ? 17.749 13.703 -18.922 1.00 45.81 83 ASP A N 1
ATOM 621 C CA . ASP A 1 83 ? 18.000 14.771 -19.858 1.00 45.81 83 ASP A CA 1
ATOM 622 C C . ASP A 1 83 ? 18.184 16.016 -18.994 1.00 45.81 83 ASP A C 1
ATOM 624 O O . ASP A 1 83 ? 17.225 16.544 -18.435 1.00 45.81 83 ASP A O 1
ATOM 628 N N . GLU A 1 84 ? 19.426 16.462 -18.812 1.00 47.78 84 GLU A N 1
ATOM 629 C CA . GLU A 1 84 ? 19.759 17.725 -18.139 1.00 47.78 84 GLU A CA 1
ATOM 630 C C . GLU A 1 84 ? 19.309 18.944 -18.978 1.00 47.78 84 GLU A C 1
ATOM 632 O O . GLU A 1 84 ? 19.957 19.990 -18.993 1.00 47.78 84 GLU A O 1
ATOM 637 N N . ARG A 1 85 ? 18.204 18.821 -19.723 1.00 53.75 85 ARG A N 1
ATOM 638 C CA . ARG A 1 85 ? 17.570 19.902 -20.467 1.00 53.75 85 ARG A CA 1
ATOM 639 C C . ARG A 1 85 ? 16.475 20.510 -19.581 1.00 53.75 85 ARG A C 1
ATOM 641 O O . ARG A 1 85 ? 15.493 19.830 -19.301 1.00 53.75 85 ARG A O 1
ATOM 648 N N . PRO A 1 86 ? 16.616 21.774 -19.135 1.00 54.84 86 PRO A N 1
ATOM 649 C CA . PRO A 1 86 ? 15.785 22.361 -18.075 1.00 54.84 86 PRO A CA 1
ATOM 650 C C . PRO A 1 86 ? 14.268 22.460 -18.322 1.00 54.84 86 PRO A C 1
ATOM 652 O O . PRO A 1 86 ? 13.561 22.847 -17.398 1.00 54.84 86 PRO A O 1
ATOM 655 N N . ASP A 1 87 ? 13.754 22.137 -19.515 1.00 59.41 87 ASP A N 1
ATOM 656 C CA . ASP A 1 87 ? 12.408 22.554 -19.947 1.00 59.41 87 ASP A CA 1
ATOM 657 C C . ASP A 1 87 ? 11.509 21.439 -20.524 1.00 59.41 87 ASP A C 1
ATOM 659 O O . ASP A 1 87 ? 10.428 21.741 -21.033 1.00 59.41 87 ASP A O 1
ATOM 663 N N . GLU A 1 88 ? 11.885 20.155 -20.457 1.00 49.09 88 GLU A N 1
ATOM 664 C CA . GLU A 1 88 ? 11.047 19.072 -21.008 1.00 49.09 88 GLU A CA 1
ATOM 665 C C . GLU A 1 88 ? 10.360 18.254 -19.892 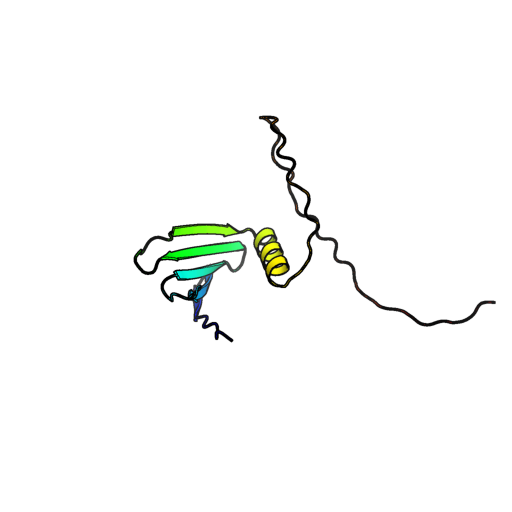1.00 49.09 88 GLU A C 1
ATOM 667 O O . GLU A 1 88 ? 11.043 17.666 -19.050 1.00 49.09 88 GLU A O 1
ATOM 672 N N . PRO A 1 89 ? 9.010 18.212 -19.823 1.00 53.00 89 PRO A N 1
ATOM 673 C CA . PRO A 1 89 ? 8.321 17.398 -18.828 1.00 53.00 89 PRO A CA 1
ATOM 674 C C . PRO A 1 89 ? 8.611 15.906 -19.071 1.00 53.00 89 PRO A C 1
ATOM 676 O O . PRO A 1 89 ? 8.633 15.468 -20.223 1.00 53.00 89 PRO A O 1
ATOM 679 N N . PRO A 1 90 ? 8.807 15.104 -18.007 1.00 54.88 90 PRO A N 1
ATOM 680 C CA . PRO A 1 90 ? 9.161 13.696 -18.146 1.00 54.88 90 PRO A CA 1
ATOM 681 C C . PRO A 1 90 ? 8.078 12.931 -18.925 1.00 54.88 90 PRO A C 1
ATOM 683 O O . PRO A 1 90 ? 6.886 13.211 -18.746 1.00 54.88 90 PRO A O 1
ATOM 686 N N . PRO A 1 91 ? 8.457 11.954 -19.774 1.00 55.62 91 PRO A N 1
ATOM 687 C CA . PRO A 1 91 ? 7.502 11.233 -20.601 1.00 55.62 91 PRO A CA 1
ATOM 688 C C . PRO A 1 91 ? 6.466 10.514 -19.732 1.00 55.62 91 PRO A C 1
ATOM 690 O O . PRO A 1 91 ? 6.789 9.753 -18.818 1.00 55.62 91 PRO A O 1
ATOM 693 N N . ALA A 1 92 ? 5.194 10.773 -20.030 1.00 62.62 92 ALA A N 1
ATOM 694 C CA . ALA A 1 92 ? 4.070 10.134 -19.376 1.00 62.62 92 ALA A CA 1
ATOM 695 C C . ALA A 1 92 ? 3.888 8.702 -19.901 1.00 62.62 92 ALA A C 1
ATOM 697 O O . ALA A 1 92 ? 3.557 8.498 -21.067 1.00 62.62 92 ALA A O 1
ATOM 698 N N . GLY A 1 93 ? 4.011 7.723 -19.004 1.00 46.78 93 GLY A N 1
ATOM 699 C CA . GLY A 1 93 ? 3.396 6.405 -19.161 1.00 46.78 93 GLY A CA 1
ATOM 700 C C . GLY A 1 93 ? 4.367 5.228 -19.201 1.00 46.78 93 GLY A C 1
ATOM 701 O O . GLY A 1 93 ? 5.351 5.224 -19.932 1.00 46.78 93 GLY A O 1
ATOM 702 N N . ILE A 1 94 ? 4.021 4.192 -18.435 1.00 52.69 94 ILE A N 1
ATOM 703 C CA . ILE A 1 94 ? 4.546 2.835 -18.596 1.00 52.69 94 ILE A CA 1
ATOM 704 C C . ILE A 1 94 ? 3.564 2.104 -19.525 1.00 52.69 94 ILE A C 1
ATOM 706 O O . ILE A 1 94 ? 2.440 1.831 -19.090 1.00 52.69 94 ILE A O 1
ATOM 710 N N . PRO A 1 95 ? 3.919 1.807 -20.786 1.00 46.47 95 PRO A N 1
ATOM 711 C CA . PRO A 1 95 ? 3.113 0.927 -21.619 1.00 46.47 95 PRO A CA 1
ATOM 712 C C . PRO A 1 95 ? 3.252 -0.511 -21.105 1.00 46.47 95 PRO A C 1
ATOM 714 O O . PRO A 1 95 ? 4.359 -1.023 -20.943 1.00 46.47 95 PRO A O 1
ATOM 717 N N . VAL A 1 96 ? 2.118 -1.151 -20.816 1.00 46.81 96 VAL A N 1
ATOM 718 C CA . VAL A 1 96 ? 2.045 -2.567 -20.442 1.00 46.81 96 VAL A CA 1
ATOM 719 C C . VAL A 1 96 ? 1.375 -3.306 -21.591 1.00 46.81 9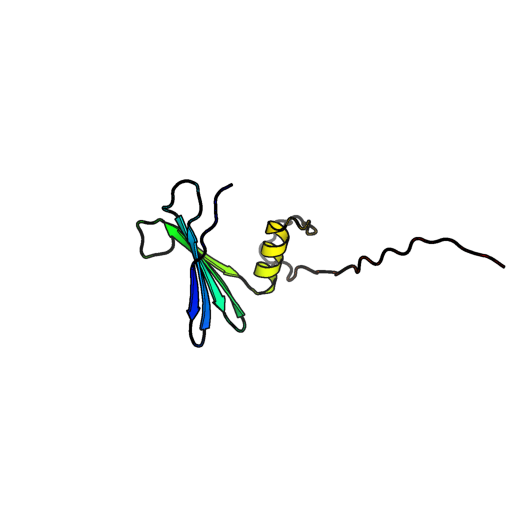6 VAL A C 1
ATOM 721 O O . VAL A 1 96 ? 0.150 -3.295 -21.697 1.00 46.81 96 VAL A O 1
ATOM 724 N N . ASP A 1 97 ? 2.172 -3.947 -22.441 1.00 38.69 97 ASP A N 1
ATOM 725 C CA . ASP A 1 97 ? 1.655 -4.933 -23.387 1.00 38.69 97 ASP A CA 1
ATOM 726 C C . ASP A 1 97 ? 1.532 -6.282 -22.676 1.00 38.69 97 ASP A C 1
ATOM 728 O O . ASP A 1 97 ? 2.503 -6.837 -22.158 1.00 38.69 97 ASP A O 1
ATOM 732 N N . THR A 1 98 ? 0.306 -6.798 -22.622 1.00 45.66 98 THR A N 1
ATOM 733 C CA . THR A 1 98 ? 0.020 -8.137 -22.098 1.00 45.66 98 THR A CA 1
ATOM 734 C C . THR A 1 98 ? 0.180 -9.124 -23.247 1.00 45.66 98 THR A C 1
ATOM 736 O O . THR A 1 98 ? -0.564 -9.047 -24.222 1.00 45.66 98 THR A O 1
ATOM 739 N N . VAL A 1 99 ? 1.148 -10.038 -23.155 1.00 41.19 99 VAL A N 1
ATOM 740 C CA . VAL A 1 99 ? 1.298 -11.128 -24.128 1.00 41.19 99 VAL A CA 1
ATOM 741 C C . VAL A 1 99 ? 0.648 -12.379 -23.547 1.00 41.19 99 VAL A C 1
ATOM 743 O O . VAL A 1 99 ? 1.058 -12.854 -22.489 1.00 41.19 99 VAL A O 1
ATOM 746 N N . ASP A 1 100 ? -0.376 -12.890 -24.228 1.00 43.97 100 ASP A N 1
ATOM 747 C CA . ASP A 1 100 ? -1.060 -14.128 -23.856 1.00 43.97 100 ASP A CA 1
ATOM 748 C C . ASP A 1 100 ? -0.147 -15.324 -24.168 1.00 43.97 100 ASP A C 1
ATOM 750 O O . ASP A 1 100 ? 0.204 -15.581 -25.324 1.00 43.97 100 ASP A O 1
ATOM 754 N N . ALA A 1 101 ? 0.285 -16.045 -23.133 1.00 50.28 101 ALA A N 1
ATOM 755 C CA . ALA A 1 101 ? 1.111 -17.238 -23.277 1.00 50.28 101 ALA A CA 1
ATOM 756 C C . ALA A 1 101 ? 0.221 -18.457 -23.560 1.00 50.28 101 ALA A C 1
ATOM 758 O O . ALA A 1 101 ? -0.048 -19.275 -22.683 1.00 50.28 101 ALA A O 1
ATOM 759 N N . GLY A 1 102 ? -0.247 -18.568 -24.802 1.00 35.38 102 GLY A N 1
ATOM 760 C CA . GLY A 1 102 ? -0.835 -19.791 -25.336 1.00 35.38 102 GLY A CA 1
ATOM 761 C C . GLY A 1 102 ? 0.221 -20.627 -26.051 1.00 35.38 102 GLY A C 1
ATOM 762 O O . GLY A 1 102 ? 0.499 -20.402 -27.227 1.00 35.38 102 GLY A O 1
ATOM 763 N N . GLU A 1 103 ? 0.801 -21.602 -25.353 1.00 50.72 103 GLU A N 1
ATOM 764 C CA . GLU A 1 103 ? 1.554 -22.693 -25.971 1.00 50.72 103 GLU A CA 1
ATOM 765 C C . GLU A 1 103 ? 0.662 -23.432 -26.984 1.00 50.72 103 GLU A C 1
ATOM 767 O O . GLU A 1 103 ? -0.340 -24.041 -26.616 1.00 50.72 103 GLU A O 1
ATOM 772 N N . GLN A 1 104 ? 1.048 -23.442 -28.260 1.00 42.75 104 GLN A N 1
ATOM 773 C CA . GLN A 1 104 ? 0.654 -24.508 -29.183 1.00 42.75 104 GLN A CA 1
ATOM 774 C C . GLN A 1 104 ? 1.887 -25.041 -29.908 1.00 42.75 104 GLN A C 1
ATOM 776 O O . GLN A 1 104 ? 2.247 -24.631 -31.008 1.00 42.75 104 GLN A O 1
ATOM 781 N N . SER A 1 105 ? 2.527 -26.009 -29.257 1.00 43.84 105 SER A N 1
ATOM 782 C CA . SER A 1 105 ? 3.124 -27.148 -29.949 1.00 43.84 105 SER A CA 1
ATOM 783 C C . SER A 1 105 ? 1.987 -28.107 -30.308 1.00 43.84 105 SER A C 1
ATOM 785 O O . SER A 1 105 ? 1.245 -28.465 -29.403 1.00 43.84 105 SER A O 1
ATOM 787 N N . VAL A 1 106 ? 1.801 -28.467 -31.587 1.00 41.62 106 VAL A N 1
ATOM 788 C CA . VAL A 1 106 ? 1.913 -29.841 -32.133 1.00 41.62 106 VAL A CA 1
ATOM 789 C C . VAL A 1 106 ? 1.848 -29.777 -33.673 1.00 41.62 106 VAL A C 1
ATOM 791 O O . VAL A 1 106 ? 1.057 -29.057 -34.272 1.00 41.62 106 VAL A O 1
ATOM 794 N N . ALA A 1 107 ? 2.731 -30.568 -34.278 1.00 41.53 107 ALA A N 1
ATOM 795 C CA . ALA A 1 107 ? 2.863 -30.969 -35.673 1.00 41.53 107 ALA A CA 1
ATOM 796 C C . ALA A 1 107 ? 1.571 -31.232 -36.478 1.00 41.53 107 ALA A C 1
ATOM 798 O O . ALA A 1 107 ? 0.590 -31.743 -35.948 1.00 41.53 107 ALA A O 1
ATOM 799 N N . GLY A 1 108 ? 1.669 -31.095 -37.810 1.00 37.41 108 GLY A N 1
ATOM 800 C CA . GLY A 1 108 ? 0.930 -31.981 -38.716 1.00 37.41 108 GLY A CA 1
ATOM 801 C C . GLY A 1 108 ? 0.423 -31.388 -40.030 1.00 37.41 108 GLY A C 1
ATOM 802 O O . GLY A 1 108 ? -0.581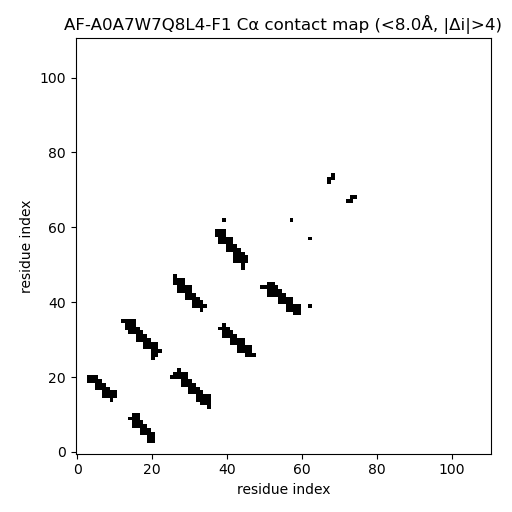 -30.696 -40.061 1.00 37.41 108 GLY A O 1
ATOM 803 N N . SER A 1 109 ? 1.038 -31.863 -41.113 1.00 36.50 109 SER A N 1
ATOM 804 C CA . SER A 1 109 ? 0.452 -32.111 -42.437 1.00 36.50 109 SER A CA 1
ATOM 805 C C . SER A 1 109 ? 0.248 -30.964 -43.436 1.00 36.50 109 SER A C 1
ATOM 807 O O . SER A 1 109 ? -0.661 -30.144 -43.372 1.00 36.50 109 SER A O 1
ATOM 809 N N . ARG A 1 110 ? 1.101 -31.057 -44.457 1.00 38.09 110 ARG A N 1
ATOM 810 C CA . ARG A 1 110 ? 1.013 -30.504 -45.809 1.00 38.09 110 ARG A CA 1
ATOM 811 C C . ARG A 1 110 ? -0.145 -31.164 -46.584 1.00 38.09 110 ARG A C 1
ATOM 813 O O . ARG A 1 110 ? -0.489 -32.313 -46.292 1.00 38.09 110 ARG A O 1
ATOM 820 N N . PRO A 1 111 ? -0.660 -30.496 -47.619 1.00 45.22 111 PRO A N 1
ATOM 821 C CA . PRO A 1 111 ? -0.696 -31.135 -48.937 1.00 45.22 111 PRO A CA 1
ATOM 822 C C . PRO A 1 111 ? 0.170 -30.393 -49.962 1.00 45.22 111 PRO A C 1
ATOM 824 O O . PRO A 1 111 ? 0.235 -29.144 -49.919 1.00 45.22 111 PRO A O 1
#

Secondary structure (DSSP, 8-state):
-PPP-EEEEEETTTEEEEEEEESSSTTEEEEEEEETTS-EEEEEEETT-SS-SEEEEE-HHHHHHHHHHHTT-------------TT-PPPP-------------------

Nearest PDB structures (foldseek):
  7ktx-assembly1_A  TM=6.794E-01  e=4.616E-01  Saccharomyces cerevisiae BY4743
  1oh1-assembly1_A  TM=6.827E-01  e=1.634E+00  Staphylococcus aureus
  7kra-assembly1_A  TM=6.831E-01  e=1.727E+00  Saccharomyces cerevisiae
  1nyc-assembly2_B  TM=7.417E-01  e=5.183E+00  Staphylococcus aureus subsp. aureus MW2
  5xbz-assembly1_A  TM=5.901E-01  e=5.183E+00  Rhizomucor miehei

Radius of gyration: 20.76 Å; Cα contacts (8 Å, |Δi|>4): 129; chains: 1; bounding box: 36×55×67 Å

Foldseek 3Di:
DDDWDWDWDDDPQFAIWIWTADDPPRQKIWIWGDGPPWWIKIFICGNPDPHGPDIDTGTPVRVVVVVCVVVPHDAPDPDPPPPVPPDDDPDDDDDDDDDDPDDDDDDDDDD

InterPro domains:
  IPR058776 Potassium/proton antiporter subunit KhtT-like, N-terminal domain [PF25991] (6-73)